Protein AF-A0A6M9PLU8-F1 (afdb_monomer_lite)

Foldseek 3Di:
DVVLVVVLVVVVVQLPDPVSCVVCVVVVHDDDDDRPVRVVVVVVVVVVVVVVVCVVVVDDDD

Organism: NCBI:txid1743165

Sequence (62 aa):
PAIVAKLEREIRKILTNPDFKARLATQGIHPQFANSEQLAALTLTEKDKWAKAVKSANIKID

pLDDT: mean 88.13, std 7.05, range [66.56, 96.81]

Radius of gyration: 16.27 Å; chains: 1; bounding box: 35×31×38 Å

InterPro domains:
  IPR042100 Bordetella uptake gene, domain 1 [G3DSA:3.40.190.150] (1-62)

Structure (mmCIF, N/CA/C/O backbone):
data_AF-A0A6M9PLU8-F1
#
_entry.id   AF-A0A6M9PLU8-F1
#
loop_
_atom_site.group_PDB
_atom_site.id
_atom_site.type_symbol
_atom_site.label_atom_id
_atom_site.label_alt_id
_atom_site.label_comp_id
_atom_site.label_asym_id
_atom_site.label_entity_id
_atom_site.label_seq_id
_atom_site.pdbx_PDB_ins_code
_atom_site.Cartn_x
_atom_site.Cartn_y
_atom_site.Cartn_z
_atom_site.occupancy
_atom_site.B_iso_or_equiv
_atom_site.auth_seq_id
_atom_site.auth_comp_id
_atom_site.auth_asym_id
_atom_site.auth_atom_id
_atom_site.pdbx_PDB_model_num
ATOM 1 N N . PRO A 1 1 ? 8.737 12.499 -0.482 1.00 68.94 1 PRO A N 1
ATOM 2 C CA . PRO A 1 1 ? 9.930 11.772 0.029 1.00 68.94 1 PRO A CA 1
ATOM 3 C C . PRO A 1 1 ? 10.576 10.894 -1.061 1.00 68.94 1 PRO A C 1
ATOM 5 O O . PRO A 1 1 ? 9.892 10.073 -1.665 1.00 68.94 1 PRO A O 1
ATOM 8 N N . ALA A 1 2 ? 11.878 11.056 -1.320 1.00 83.12 2 ALA A N 1
ATOM 9 C CA . ALA A 1 2 ? 12.572 10.402 -2.442 1.00 83.12 2 ALA A CA 1
ATOM 10 C C . ALA A 1 2 ? 12.546 8.858 -2.400 1.00 83.12 2 ALA A C 1
ATOM 12 O O . ALA A 1 2 ? 12.508 8.208 -3.444 1.00 83.12 2 ALA A O 1
ATOM 13 N N . ILE A 1 3 ? 12.515 8.261 -1.203 1.00 90.19 3 ILE A N 1
ATOM 14 C CA . ILE A 1 3 ? 12.474 6.799 -1.031 1.00 90.19 3 ILE A CA 1
ATOM 15 C C . ILE A 1 3 ? 11.135 6.208 -1.480 1.00 90.19 3 ILE A C 1
ATOM 17 O O . ILE A 1 3 ? 11.127 5.194 -2.173 1.00 90.19 3 ILE A O 1
ATOM 21 N N . VAL A 1 4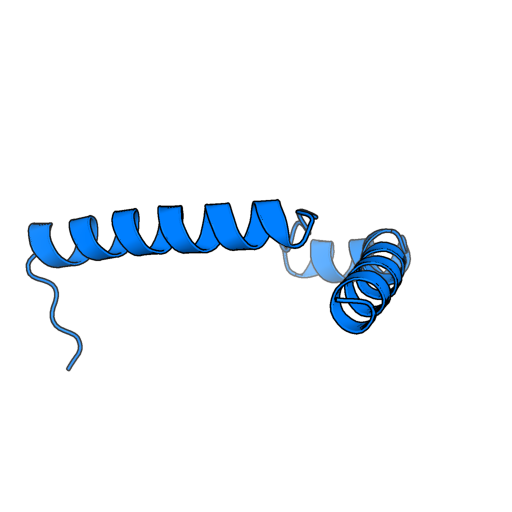 ? 10.016 6.864 -1.160 1.00 87.19 4 VAL A N 1
ATOM 22 C CA . VAL A 1 4 ? 8.676 6.409 -1.573 1.00 87.19 4 VAL A CA 1
ATOM 23 C C . VAL A 1 4 ? 8.570 6.391 -3.096 1.00 87.19 4 VAL A C 1
ATOM 25 O O . VAL A 1 4 ? 8.178 5.381 -3.669 1.00 87.19 4 VAL A O 1
ATOM 28 N N . ALA A 1 5 ? 9.035 7.453 -3.761 1.00 87.81 5 ALA A N 1
ATOM 29 C CA . ALA A 1 5 ? 9.051 7.524 -5.222 1.00 87.81 5 ALA A CA 1
ATOM 30 C C . ALA A 1 5 ? 9.959 6.453 -5.858 1.00 87.81 5 ALA A C 1
ATOM 32 O O . ALA A 1 5 ? 9.623 5.875 -6.893 1.00 87.81 5 ALA A O 1
ATOM 33 N N . LYS A 1 6 ? 11.109 6.151 -5.235 1.00 90.31 6 LYS A N 1
ATOM 34 C CA . LYS A 1 6 ? 11.989 5.057 -5.673 1.00 90.31 6 LYS A CA 1
ATOM 35 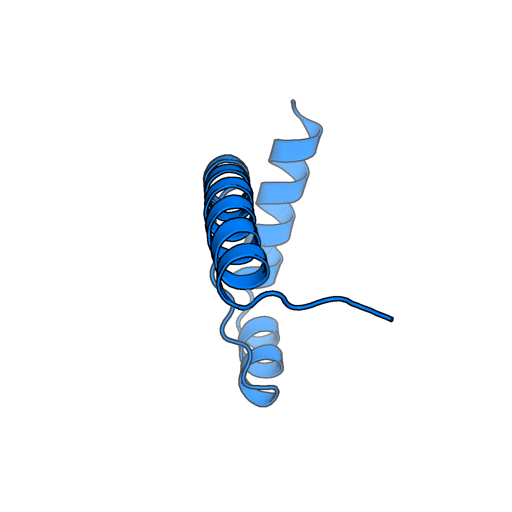C C . LYS A 1 6 ? 11.275 3.707 -5.574 1.00 90.31 6 LYS A C 1
ATOM 37 O O . LYS A 1 6 ? 11.295 2.958 -6.545 1.00 90.31 6 LYS A O 1
ATOM 42 N N . LEU A 1 7 ? 10.638 3.416 -4.440 1.00 89.69 7 LEU A N 1
ATOM 43 C CA . LEU A 1 7 ? 9.894 2.172 -4.232 1.00 89.69 7 LEU A CA 1
ATOM 44 C C . LEU A 1 7 ? 8.723 2.046 -5.205 1.00 89.69 7 LEU A C 1
ATOM 46 O O . LEU A 1 7 ? 8.589 1.004 -5.837 1.00 89.69 7 LEU A O 1
ATOM 50 N N . GLU A 1 8 ? 7.935 3.107 -5.392 1.00 88.12 8 GLU A N 1
ATOM 51 C CA . GLU A 1 8 ? 6.815 3.104 -6.337 1.00 88.12 8 GLU A CA 1
ATOM 52 C C . GLU A 1 8 ? 7.281 2.710 -7.742 1.00 88.12 8 GLU A C 1
ATOM 54 O O . GLU A 1 8 ? 6.687 1.842 -8.386 1.00 88.12 8 GLU A O 1
ATOM 59 N N . ARG A 1 9 ? 8.382 3.308 -8.209 1.00 89.12 9 ARG A N 1
ATOM 60 C CA . ARG A 1 9 ? 8.937 3.005 -9.527 1.00 89.12 9 ARG A CA 1
ATOM 61 C C . ARG A 1 9 ? 9.362 1.544 -9.651 1.00 89.12 9 ARG A C 1
ATOM 63 O O . ARG A 1 9 ? 9.058 0.921 -10.665 1.00 89.12 9 ARG A O 1
ATOM 70 N N . GLU A 1 10 ? 10.073 0.997 -8.667 1.00 90.81 10 GLU A N 1
ATOM 71 C CA . GLU A 1 10 ? 10.518 -0.401 -8.740 1.00 90.81 10 GLU A CA 1
ATOM 72 C C . GLU A 1 10 ? 9.334 -1.381 -8.632 1.00 90.81 10 GLU A C 1
ATOM 74 O O . GLU A 1 10 ? 9.262 -2.336 -9.404 1.00 90.81 10 GLU A O 1
ATOM 79 N N . ILE A 1 11 ? 8.342 -1.099 -7.779 1.00 88.19 11 ILE A N 1
ATOM 80 C CA . ILE A 1 11 ? 7.102 -1.888 -7.679 1.00 88.19 11 ILE A CA 1
ATOM 81 C C . ILE A 1 11 ? 6.344 -1.876 -9.013 1.00 88.19 11 ILE A C 1
ATOM 83 O O . ILE A 1 11 ? 5.904 -2.924 -9.488 1.00 88.19 11 ILE A O 1
ATOM 87 N N . ARG A 1 12 ? 6.248 -0.718 -9.677 1.00 86.38 12 ARG A N 1
ATOM 88 C CA . ARG A 1 12 ? 5.624 -0.599 -11.002 1.00 86.38 12 ARG A CA 1
ATOM 89 C C . ARG A 1 12 ? 6.328 -1.462 -12.051 1.00 86.38 12 ARG A C 1
ATOM 91 O O . ARG A 1 12 ? 5.656 -2.087 -12.870 1.00 86.38 12 ARG A O 1
ATOM 98 N N . LYS A 1 13 ? 7.663 -1.538 -12.032 1.00 89.25 13 LYS A N 1
ATOM 99 C CA . LYS A 1 13 ? 8.413 -2.420 -12.946 1.00 89.25 13 LYS A CA 1
ATOM 100 C C . LYS A 1 13 ? 8.083 -3.892 -12.705 1.00 89.25 13 LYS A C 1
ATOM 102 O O . LYS A 1 13 ? 7.845 -4.623 -13.659 1.00 89.25 13 LYS A O 1
ATOM 107 N N . ILE A 1 14 ? 8.011 -4.314 -11.443 1.00 89.19 14 ILE A N 1
ATOM 108 C CA . ILE A 1 14 ? 7.664 -5.698 -11.088 1.00 89.19 14 ILE A CA 1
ATOM 109 C C . ILE A 1 14 ? 6.244 -6.025 -11.561 1.00 89.19 14 ILE A C 1
ATOM 111 O O . ILE A 1 14 ? 6.026 -7.038 -12.216 1.00 89.19 14 ILE A O 1
ATOM 115 N N . LEU A 1 15 ? 5.282 -5.139 -11.304 1.00 84.12 15 LEU A N 1
ATOM 116 C CA . LEU A 1 15 ? 3.882 -5.375 -11.660 1.00 84.12 15 LEU A CA 1
ATOM 117 C C . LEU A 1 15 ? 3.602 -5.287 -13.158 1.00 84.12 15 LEU A C 1
ATOM 119 O O . LEU A 1 15 ? 2.588 -5.811 -13.603 1.00 84.12 15 LEU A O 1
ATOM 123 N N . THR A 1 16 ? 4.459 -4.631 -13.940 1.00 85.69 16 THR A N 1
ATOM 124 C CA . THR A 1 16 ? 4.361 -4.602 -15.409 1.00 85.69 16 THR A CA 1
ATOM 125 C C . THR A 1 16 ? 5.075 -5.774 -16.080 1.00 85.69 16 THR A C 1
ATOM 127 O O . THR A 1 16 ? 4.834 -6.008 -17.263 1.00 85.69 16 THR A O 1
ATOM 130 N N . ASN A 1 17 ? 5.870 -6.554 -15.339 1.00 89.81 17 ASN A N 1
ATOM 131 C CA . ASN A 1 17 ? 6.516 -7.757 -15.850 1.00 89.81 17 ASN A CA 1
ATOM 132 C C . ASN A 1 17 ? 5.458 -8.837 -16.199 1.00 89.81 17 ASN A C 1
ATOM 134 O O . ASN A 1 17 ? 4.665 -9.220 -15.332 1.00 89.81 17 ASN A O 1
ATOM 138 N N . PRO A 1 18 ? 5.428 -9.339 -17.449 1.00 89.06 18 PRO A N 1
ATOM 139 C CA . PRO A 1 18 ? 4.428 -10.308 -17.894 1.00 89.06 18 PRO A CA 1
ATOM 140 C C . PRO A 1 18 ? 4.537 -11.663 -17.182 1.00 89.06 18 PRO A C 1
ATOM 142 O O . PRO A 1 18 ? 3.506 -12.222 -16.811 1.00 89.06 18 PRO A O 1
ATOM 145 N N . ASP A 1 19 ? 5.747 -12.155 -16.907 1.00 92.25 19 ASP A N 1
ATOM 146 C CA . ASP A 1 19 ? 5.955 -13.415 -16.181 1.00 92.25 19 ASP A CA 1
ATOM 147 C C . ASP A 1 19 ? 5.458 -13.307 -14.739 1.00 92.25 19 ASP A C 1
ATOM 149 O O . ASP A 1 19 ? 4.851 -14.233 -14.197 1.00 92.25 19 ASP A O 1
ATOM 153 N N . PHE A 1 20 ? 5.677 -12.146 -14.116 1.00 90.12 20 PHE A N 1
ATOM 154 C CA . PHE A 1 20 ? 5.172 -11.874 -12.775 1.00 90.12 20 PHE A CA 1
ATOM 155 C C . PHE A 1 20 ? 3.640 -11.869 -12.752 1.00 90.12 20 PHE A C 1
ATOM 157 O O . PHE A 1 20 ? 3.033 -12.537 -11.914 1.00 90.12 20 PHE A O 1
ATOM 164 N N . LYS A 1 21 ? 3.002 -11.186 -13.712 1.00 87.94 21 LYS A N 1
ATOM 165 C CA . LYS A 1 21 ? 1.539 -11.197 -13.855 1.00 87.94 21 LYS A CA 1
ATOM 166 C C . LYS A 1 21 ? 0.996 -12.605 -14.078 1.00 87.94 21 LYS A C 1
ATOM 168 O O . LYS A 1 21 ? 0.014 -12.968 -13.438 1.00 87.94 21 LYS A O 1
ATOM 173 N N . ALA A 1 22 ? 1.634 -13.397 -14.939 1.00 91.00 22 ALA A N 1
ATOM 174 C CA . ALA A 1 22 ? 1.218 -14.768 -15.215 1.00 91.00 22 ALA A CA 1
ATOM 175 C C . ALA A 1 22 ? 1.244 -15.630 -13.942 1.00 91.00 22 ALA A C 1
ATOM 177 O O . ALA A 1 22 ? 0.265 -16.305 -13.639 1.00 91.00 22 ALA A O 1
ATOM 178 N N . ARG A 1 23 ? 2.314 -15.539 -13.142 1.00 91.56 23 ARG A N 1
ATOM 179 C CA . ARG A 1 23 ? 2.449 -16.274 -11.868 1.00 91.56 23 ARG A CA 1
ATOM 180 C C . ARG A 1 23 ? 1.469 -15.840 -10.778 1.00 91.56 23 ARG A C 1
ATOM 182 O O . ARG A 1 23 ? 1.156 -16.630 -9.890 1.00 91.56 23 ARG A O 1
ATOM 189 N N . LEU A 1 24 ? 1.031 -14.584 -10.787 1.00 90.62 24 LEU A N 1
ATOM 190 C CA . LEU A 1 24 ? -0.018 -14.120 -9.879 1.00 90.62 24 LEU A CA 1
ATOM 191 C C . LEU A 1 24 ? -1.396 -14.592 -10.346 1.00 90.62 24 LEU A C 1
ATOM 193 O O . LEU A 1 24 ? -2.187 -15.069 -9.535 1.00 90.62 24 LEU A O 1
ATOM 197 N N . ALA A 1 25 ? -1.651 -14.551 -11.654 1.00 89.25 25 ALA A N 1
ATOM 198 C CA . ALA A 1 25 ? -2.904 -15.021 -12.230 1.00 89.25 25 ALA A CA 1
ATOM 199 C C . ALA A 1 25 ? -3.139 -16.519 -11.971 1.00 89.25 25 ALA A C 1
ATOM 201 O O . ALA A 1 25 ? -4.268 -16.907 -11.684 1.00 89.25 25 ALA A O 1
ATOM 202 N N . THR A 1 26 ? -2.092 -17.358 -11.972 1.00 93.38 26 THR A N 1
ATOM 203 C CA . THR A 1 26 ? -2.219 -18.782 -11.595 1.00 93.38 26 THR A CA 1
ATOM 204 C C . THR A 1 26 ? -2.645 -18.993 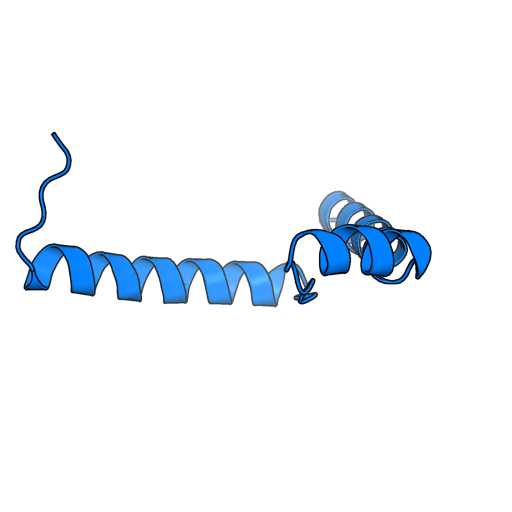-10.140 1.00 93.38 26 THR A C 1
ATOM 206 O O . THR A 1 26 ? -3.151 -20.059 -9.807 1.00 93.38 26 THR A O 1
ATOM 209 N N . GLN A 1 27 ? -2.469 -17.991 -9.275 1.00 92.50 27 GLN A N 1
ATOM 210 C CA . GLN A 1 27 ? -2.929 -17.993 -7.881 1.00 92.50 27 GLN A CA 1
ATOM 211 C C . GLN A 1 27 ? -4.289 -17.292 -7.712 1.00 92.50 27 GLN A C 1
ATOM 213 O O . GLN A 1 27 ? -4.732 -17.075 -6.587 1.00 92.50 27 GLN A O 1
ATOM 218 N N . GLY A 1 28 ? -4.945 -16.895 -8.809 1.00 89.56 28 GLY A N 1
ATOM 219 C CA . GLY A 1 28 ? -6.176 -16.100 -8.777 1.00 89.56 28 GLY A CA 1
ATOM 220 C C . GLY A 1 28 ? -5.961 -14.642 -8.353 1.00 89.56 28 GLY A C 1
ATOM 221 O O . GLY A 1 28 ? -6.923 -13.939 -8.046 1.00 89.56 28 GLY A O 1
ATOM 222 N N . ILE A 1 29 ? -4.710 -14.169 -8.318 1.00 90.88 29 ILE A N 1
ATOM 223 C CA . ILE A 1 29 ? -4.366 -12.808 -7.906 1.00 90.88 29 ILE A CA 1
ATOM 224 C C . ILE A 1 29 ? -4.329 -11.907 -9.139 1.00 90.88 29 ILE A C 1
ATOM 226 O O . ILE A 1 29 ? -3.506 -12.078 -10.039 1.00 90.88 29 ILE A O 1
ATOM 230 N N . HIS A 1 30 ? -5.181 -10.884 -9.134 1.00 83.50 30 HIS A N 1
ATOM 231 C CA . HIS A 1 30 ? -5.176 -9.824 -10.134 1.00 83.50 30 HIS A CA 1
ATOM 232 C C . HIS A 1 30 ? -4.510 -8.572 -9.554 1.00 83.50 30 HIS A C 1
ATOM 234 O O . HIS A 1 30 ? -5.146 -7.846 -8.786 1.00 83.50 30 HIS A O 1
ATOM 240 N N . PRO A 1 31 ? -3.233 -8.305 -9.881 1.00 76.19 31 PRO A N 1
ATOM 241 C CA . PRO A 1 31 ? -2.538 -7.142 -9.356 1.00 76.19 31 PRO A CA 1
ATOM 242 C C . PRO A 1 31 ? -3.199 -5.853 -9.851 1.00 76.19 31 PRO A C 1
ATOM 244 O O . PRO A 1 31 ?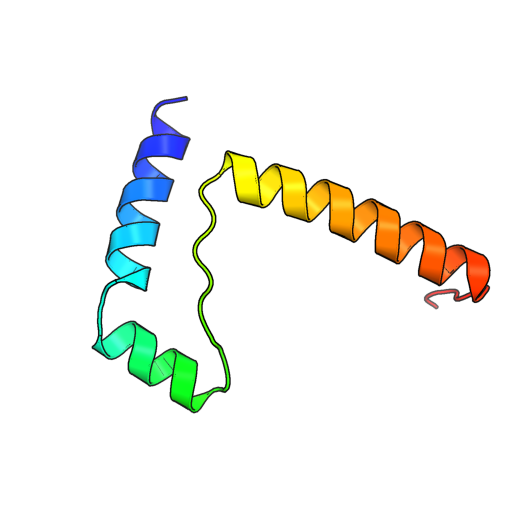 -3.183 -5.546 -11.044 1.00 76.19 31 PRO A O 1
ATOM 247 N N . GLN A 1 32 ? -3.741 -5.077 -8.918 1.00 74.75 32 GLN A N 1
ATOM 248 C CA . GLN A 1 32 ? -4.180 -3.709 -9.162 1.00 74.75 32 GLN A CA 1
ATOM 249 C C . GLN A 1 32 ? -3.081 -2.775 -8.675 1.00 74.75 32 GLN A C 1
ATOM 251 O O . GLN A 1 32 ? -2.674 -2.836 -7.515 1.00 74.75 32 GLN A O 1
ATOM 256 N N . PHE A 1 33 ? -2.568 -1.932 -9.566 1.00 66.81 33 PHE A N 1
ATOM 257 C CA . PHE A 1 33 ? -1.586 -0.935 -9.172 1.00 66.81 33 PHE A CA 1
ATOM 258 C C . PHE A 1 33 ? -2.277 0.390 -8.866 1.00 66.81 33 PHE A C 1
ATOM 260 O O . PHE A 1 33 ? -2.815 1.038 -9.762 1.00 66.81 33 PHE A O 1
ATOM 267 N N . ALA A 1 34 ? -2.204 0.791 -7.604 1.00 66.56 34 ALA A N 1
ATOM 268 C CA . ALA A 1 34 ? -2.472 2.141 -7.138 1.00 66.56 34 ALA A CA 1
ATOM 269 C C . ALA A 1 34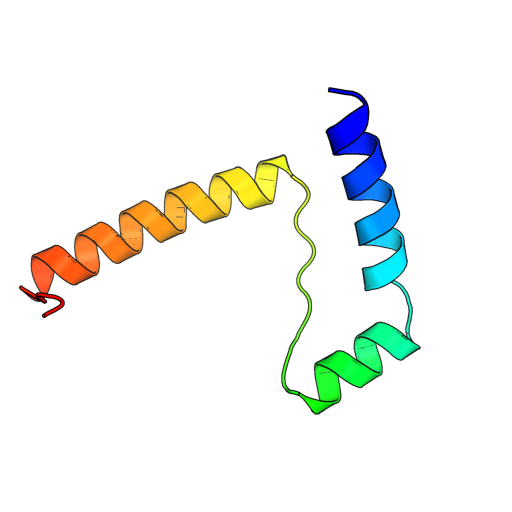 ? -1.122 2.813 -6.837 1.00 66.56 34 ALA A C 1
ATOM 271 O O . ALA A 1 34 ? -0.200 2.151 -6.353 1.00 66.56 34 ALA A O 1
ATOM 272 N N . ASN A 1 35 ? -0.978 4.111 -7.118 1.00 80.44 35 ASN A N 1
ATOM 273 C CA . ASN A 1 35 ? 0.177 4.859 -6.606 1.00 80.44 35 ASN A CA 1
ATOM 274 C C . ASN A 1 35 ? 0.104 4.962 -5.063 1.00 80.44 35 ASN A C 1
ATOM 276 O O . ASN A 1 35 ? -0.896 4.571 -4.450 1.00 80.44 35 ASN A O 1
ATOM 280 N N . SER A 1 36 ? 1.147 5.481 -4.406 1.00 81.44 36 SER A N 1
ATOM 281 C CA . SER A 1 36 ? 1.177 5.515 -2.933 1.00 81.44 36 SER A CA 1
ATOM 282 C C . SER A 1 36 ? 0.024 6.314 -2.310 1.00 81.44 36 SER A C 1
ATOM 284 O O . SER A 1 36 ? -0.453 5.966 -1.232 1.00 81.44 36 SER A O 1
ATOM 286 N N . GLU A 1 37 ? -0.433 7.370 -2.981 1.00 86.25 37 GLU A N 1
ATOM 287 C CA . GLU A 1 37 ? -1.511 8.244 -2.503 1.00 86.25 37 GLU A CA 1
ATOM 288 C C . GLU A 1 37 ? -2.869 7.542 -2.596 1.00 86.25 37 GLU A C 1
ATOM 290 O O . GLU A 1 37 ? -3.641 7.526 -1.639 1.00 86.25 37 GLU A O 1
ATOM 295 N N . GLN A 1 38 ? -3.132 6.887 -3.727 1.00 86.75 38 GLN A N 1
ATOM 296 C CA . GLN A 1 38 ? -4.332 6.088 -3.949 1.00 86.75 38 GLN A CA 1
ATOM 297 C C . GLN A 1 38 ? -4.392 4.890 -2.995 1.00 86.75 38 GLN A C 1
ATOM 299 O O . GLN A 1 38 ? -5.459 4.588 -2.464 1.00 86.75 38 GLN A O 1
ATOM 304 N N . LEU A 1 39 ? -3.256 4.236 -2.725 1.00 86.38 39 LEU A N 1
ATOM 305 C CA . LEU A 1 39 ? -3.192 3.146 -1.751 1.00 86.38 39 LEU A CA 1
ATOM 306 C C . LEU A 1 39 ? -3.507 3.640 -0.332 1.00 86.38 39 LEU A C 1
ATOM 308 O O . LEU A 1 39 ? -4.242 2.976 0.402 1.00 86.38 39 LEU A O 1
ATOM 312 N N . ALA A 1 40 ? -2.993 4.811 0.053 1.00 88.69 40 ALA A N 1
ATOM 313 C CA . ALA A 1 40 ? -3.304 5.420 1.343 1.00 88.69 40 ALA A CA 1
ATOM 314 C C . ALA A 1 40 ? -4.801 5.753 1.462 1.00 88.69 40 ALA A C 1
ATOM 316 O O . ALA A 1 40 ? -5.432 5.406 2.462 1.00 88.69 40 ALA A O 1
ATOM 317 N N . ALA A 1 41 ? -5.391 6.348 0.420 1.00 91.81 41 ALA A N 1
ATOM 318 C CA . ALA A 1 41 ? -6.820 6.651 0.376 1.00 91.81 41 ALA A CA 1
ATOM 319 C C . ALA A 1 41 ? -7.691 5.384 0.469 1.00 91.81 41 ALA A C 1
ATOM 321 O O . ALA A 1 41 ? -8.656 5.349 1.239 1.00 91.81 41 ALA A O 1
ATOM 322 N N . LEU A 1 42 ? -7.326 4.323 -0.261 1.00 90.62 42 LEU A N 1
ATOM 323 C CA . LEU A 1 42 ? -8.013 3.032 -0.196 1.00 90.62 42 LEU A CA 1
ATOM 324 C C . LEU A 1 42 ? -7.918 2.428 1.207 1.00 90.62 42 LEU A C 1
ATOM 326 O O . LEU A 1 42 ? -8.921 1.976 1.745 1.00 90.62 42 LEU A O 1
ATOM 330 N N . THR A 1 43 ? -6.733 2.468 1.819 1.00 91.56 43 THR A N 1
ATOM 331 C CA . THR A 1 43 ? -6.501 1.920 3.164 1.00 91.56 43 THR A CA 1
ATOM 332 C C . THR A 1 43 ? -7.396 2.592 4.201 1.00 91.56 43 THR A C 1
ATOM 334 O O . THR A 1 43 ? -8.001 1.907 5.023 1.00 91.56 43 THR A O 1
ATOM 337 N N . LEU A 1 44 ? -7.516 3.922 4.154 1.00 94.50 44 LEU A N 1
ATOM 338 C CA . LEU A 1 44 ? -8.398 4.670 5.053 1.00 94.50 44 LEU A CA 1
ATOM 339 C C . LEU A 1 44 ? -9.871 4.318 4.813 1.00 94.50 44 LEU A C 1
ATOM 341 O O . LEU A 1 44 ? -10.597 4.021 5.759 1.00 94.50 44 LEU A O 1
ATOM 345 N N . THR A 1 45 ? -10.287 4.270 3.546 1.00 95.81 45 THR A N 1
ATOM 346 C CA . THR A 1 45 ? -11.672 3.958 3.164 1.00 95.81 45 THR A CA 1
ATOM 347 C C . THR A 1 45 ? -12.071 2.543 3.586 1.00 95.81 45 THR A C 1
ATOM 349 O O . THR A 1 45 ? -13.129 2.341 4.185 1.00 95.81 45 THR A O 1
ATOM 352 N N . GLU A 1 46 ? -11.217 1.555 3.314 1.00 95.88 46 GLU A N 1
ATOM 353 C CA . GLU A 1 46 ? -11.444 0.164 3.700 1.00 95.88 46 GLU A CA 1
ATOM 354 C C . GLU A 1 46 ? -11.435 0.018 5.222 1.00 95.88 46 GLU A C 1
ATOM 356 O O . GLU A 1 46 ? -12.339 -0.605 5.776 1.00 95.88 46 GLU A O 1
ATOM 361 N N . LYS A 1 47 ? -10.492 0.656 5.926 1.00 95.06 47 LYS A N 1
ATOM 362 C CA . LYS A 1 47 ? -10.474 0.666 7.395 1.00 95.06 47 LYS A CA 1
ATOM 363 C C . LYS A 1 47 ? -11.801 1.159 7.970 1.00 95.06 47 LYS A C 1
ATOM 365 O O . LYS A 1 47 ? -12.363 0.497 8.842 1.00 95.06 47 LYS A O 1
ATOM 370 N N . ASP A 1 48 ? -12.314 2.285 7.484 1.00 96.81 48 ASP A N 1
ATOM 371 C CA . ASP A 1 48 ? -13.566 2.856 7.983 1.00 96.81 48 ASP A CA 1
ATOM 372 C C . ASP A 1 48 ? -14.771 1.965 7.667 1.00 96.81 48 ASP A C 1
ATOM 374 O O . ASP A 1 48 ? -15.650 1.770 8.513 1.00 96.81 48 ASP A O 1
ATOM 378 N N . LYS A 1 49 ? -14.807 1.386 6.464 1.00 96.50 49 LYS A N 1
ATOM 379 C CA . LYS A 1 49 ? -15.844 0.441 6.040 1.00 96.50 49 LYS A CA 1
ATOM 380 C C . LYS A 1 49 ? -15.870 -0.799 6.933 1.00 96.50 49 LYS A C 1
ATOM 382 O O . LYS A 1 49 ? -16.929 -1.151 7.455 1.00 96.50 49 LYS A O 1
ATOM 387 N N . TRP A 1 50 ? -14.723 -1.436 7.151 1.00 96.25 50 TRP A N 1
ATOM 388 C CA . TRP A 1 50 ? -14.639 -2.643 7.971 1.00 96.25 50 TRP A CA 1
ATOM 389 C C . TRP A 1 50 ? -14.882 -2.350 9.451 1.00 96.25 50 TRP A C 1
ATOM 391 O O . TRP A 1 50 ? -15.579 -3.118 10.111 1.00 96.25 50 TRP A O 1
ATOM 401 N N . ALA A 1 51 ? -14.427 -1.202 9.964 1.00 94.31 51 ALA A N 1
ATOM 402 C CA . ALA A 1 51 ? -14.740 -0.773 11.326 1.00 94.31 51 ALA A CA 1
ATOM 403 C C . ALA A 1 51 ? -16.253 -0.623 11.551 1.00 94.31 51 ALA A C 1
ATOM 405 O O . ALA A 1 51 ? -16.764 -1.026 12.598 1.00 94.31 51 ALA A O 1
ATOM 406 N N . LYS A 1 52 ? -16.985 -0.069 10.574 1.00 95.00 52 LYS A N 1
ATOM 407 C CA . LYS A 1 52 ? -18.453 0.006 10.622 1.00 95.00 52 LYS A CA 1
ATOM 408 C C . LYS A 1 52 ? -19.081 -1.384 10.589 1.00 95.00 52 LYS A C 1
ATOM 410 O O . LYS A 1 52 ? -19.913 -1.664 11.445 1.00 95.00 52 LYS A O 1
ATOM 415 N N . ALA A 1 53 ? -18.649 -2.244 9.665 1.00 95.62 53 ALA A N 1
ATOM 416 C CA . ALA A 1 53 ? -19.181 -3.598 9.514 1.00 95.62 53 ALA A CA 1
ATOM 417 C C . ALA A 1 53 ? -19.032 -4.435 10.798 1.00 95.62 53 ALA A C 1
ATOM 419 O O . ALA A 1 53 ? -20.003 -5.029 11.267 1.00 95.62 53 ALA A O 1
ATOM 420 N N . VAL A 1 54 ? -17.843 -4.420 11.411 1.00 94.56 54 VAL A N 1
ATOM 421 C CA . VAL A 1 54 ? -17.557 -5.132 12.670 1.00 94.56 54 VAL A CA 1
ATOM 422 C C . VAL A 1 54 ? -18.451 -4.628 13.802 1.00 94.56 54 VAL A C 1
ATOM 424 O O . VAL A 1 54 ? -19.070 -5.433 14.498 1.00 94.56 54 VAL A O 1
ATOM 427 N N . LYS A 1 55 ? -18.574 -3.302 13.956 1.00 92.50 55 LYS A N 1
ATOM 428 C CA . LYS A 1 55 ? -19.433 -2.695 14.984 1.00 92.50 55 LYS A CA 1
ATOM 429 C C . LYS A 1 55 ? -20.907 -3.032 14.770 1.00 92.50 55 LYS A C 1
ATOM 431 O O . LYS A 1 55 ? -21.577 -3.400 15.726 1.00 92.50 55 LYS A O 1
ATOM 436 N N . SER A 1 56 ? -21.407 -2.934 13.536 1.00 93.12 56 SER A N 1
ATOM 437 C CA . SER A 1 56 ? -22.814 -3.227 13.229 1.00 93.12 56 SER A CA 1
ATOM 438 C C . SER A 1 56 ? -23.174 -4.693 13.441 1.00 93.12 56 SER A C 1
ATOM 440 O O . SER A 1 56 ? -24.292 -4.992 13.841 1.00 93.12 56 SER A O 1
ATOM 442 N N . ALA A 1 57 ? -22.232 -5.602 13.186 1.00 93.44 57 ALA A N 1
ATOM 443 C CA . ALA A 1 57 ? -22.438 -7.036 13.347 1.00 93.44 57 ALA A CA 1
ATOM 444 C C . ALA A 1 57 ? -22.083 -7.546 14.758 1.00 93.44 57 ALA A C 1
ATOM 446 O O . ALA A 1 57 ? -22.191 -8.742 15.008 1.00 93.44 57 ALA A O 1
ATOM 447 N N . ASN A 1 58 ? -21.658 -6.660 15.675 1.00 90.88 58 ASN A N 1
ATOM 448 C CA . ASN A 1 58 ? -21.202 -6.998 17.029 1.00 90.88 58 ASN A CA 1
ATOM 449 C C . ASN A 1 58 ? -20.153 -8.133 17.055 1.00 90.88 58 ASN A C 1
ATOM 451 O O . ASN A 1 58 ? -20.159 -8.992 17.937 1.00 90.88 58 ASN A O 1
ATOM 455 N N . ILE A 1 59 ? -19.263 -8.149 16.060 1.00 90.38 59 ILE A N 1
ATOM 456 C CA . ILE A 1 59 ? -18.222 -9.172 15.923 1.00 90.38 59 ILE A CA 1
ATOM 457 C C . ILE A 1 59 ? -17.106 -8.865 16.925 1.00 90.38 59 ILE A C 1
ATOM 459 O O . ILE A 1 59 ? -16.565 -7.758 16.943 1.00 90.38 59 ILE A O 1
ATOM 463 N N . LYS A 1 60 ? -16.743 -9.858 17.739 1.00 87.19 60 LYS A N 1
ATOM 464 C CA . LYS A 1 60 ? -15.560 -9.838 18.606 1.00 87.19 60 LYS A CA 1
ATOM 465 C C . LYS A 1 60 ? -14.548 -10.843 18.064 1.00 87.19 60 LYS A C 1
ATOM 467 O O . LYS A 1 60 ? -14.942 -11.900 17.582 1.00 87.19 60 LYS A O 1
ATOM 472 N N . ILE A 1 61 ? -13.272 -10.477 18.099 1.00 79.94 61 ILE A N 1
ATOM 473 C CA . ILE A 1 61 ? -12.170 -11.402 17.830 1.00 79.94 61 ILE A CA 1
ATOM 474 C C . ILE A 1 61 ? -11.754 -11.929 19.205 1.00 79.94 61 ILE A C 1
ATOM 476 O O . ILE A 1 61 ? -11.369 -11.113 20.045 1.00 79.94 61 ILE A O 1
ATOM 480 N N . ASP A 1 62 ? -11.931 -13.228 19.446 1.00 68.81 62 ASP A N 1
ATOM 481 C CA . ASP A 1 62 ? -11.355 -13.926 20.608 1.00 68.81 62 ASP A CA 1
ATOM 482 C C . A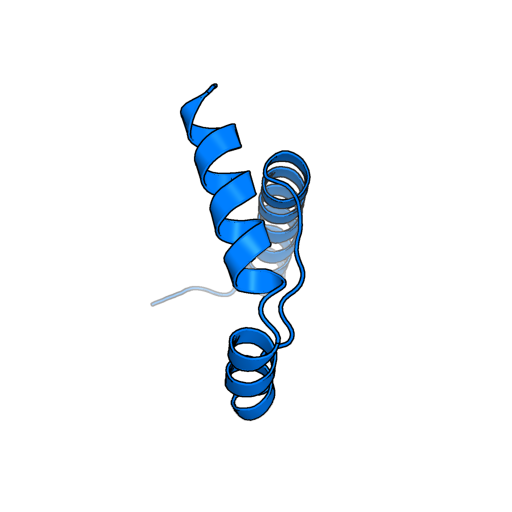SP A 1 62 ? -9.838 -14.120 20.447 1.00 68.81 62 ASP A C 1
ATOM 484 O O . ASP A 1 62 ? -9.373 -14.249 19.286 1.00 68.81 62 ASP A O 1
#

Secondary structure (DSSP, 8-state):
-HHHHHHHHHHHHHHH-HHHHHHHHTTT-------HHHHHHHHHHHHHHHHHHHHHTT----